Protein AF-A0A923W6T3-F1 (afdb_monomer)

Solvent-accessible surface area (backbone atoms only — not comparable to full-atom values): 7502 Å² total; per-residue (Å²): 134,87,50,59,68,59,48,50,51,42,45,38,51,43,14,52,49,44,50,46,42,68,72,77,34,56,68,59,50,46,47,53,14,56,64,31,21,71,65,26,75,80,28,36,51,68,49,37,51,50,37,50,50,52,52,20,55,52,24,31,68,90,44,38,51,64,62,56,66,75,51,61,67,65,63,35,58,43,94,72,62,49,80,44,80,40,78,28,62,44,88,48,62,60,62,37,48,63,60,54,51,52,34,47,52,31,43,32,24,42,42,77,46,69,25,83,38,37,68,44,56,57,54,52,53,50,50,55,45,34,74,72,36,57,76,48,65,86,32,90

Mean predicted aligned error: 2.55 Å

Sequence (140 aa):
MMNLDQRLTAFLRLGARLTAFLHTEPEAVADLARRAAGPNSWFDELNVRAALTGIAAMLRDDELRPWLAAYAPASLEPAAPRRVGVVMAGNIPLVGFHDLLCVLLSGHTLLAKLASTDPVLPRWLVTELLALEPAFAARI

Secondary structure (DSSP, 8-state):
---HHHHHHHHHHHHHHHHHHHHH-HHHHHHHHHHHHTT-TT--HHHHHHHHHHHHHHTSHHHHHHHHHTS-HHHHS-SS--EEEEE---SSTTTTHHHHHHHHHTT-EEEEE--TT-SSHHHHHHHHHHHH-GGGGG--

Radius of gyration: 14.87 Å; Cα contacts (8 Å, |Δi|>4): 181; chains: 1; bounding box: 32×29×41 Å

Nearest PDB structures (foldseek):
  9izu-assembly1_D  TM=6.727E-01  e=4.108E-01  Homo sapiens
  4lh2-assembly1_A  TM=6.273E-01  e=6.310E-01  Mus musculus
  7xcn-assembly1_Q  TM=2.112E-01  e=3.329E+00  Methanosarcina barkeri MS

Foldseek 3Di:
DDALVNLLVLLLVLLVVLVCCVPPPVVVLQVLQVVLCPLPVVSHSVQSSVVSNVSSVCSHPVNVVVVVVVDDVCQQVPPDAEEDEDEDDQPGQCNCVVVVSSQVRSPHAYDYDYDSSGPRRVVVSVVSSCVSPVVNVVRD

Structure (mmCIF, N/CA/C/O backbone):
data_AF-A0A923W6T3-F1
#
_entry.id   AF-A0A923W6T3-F1
#
loop_
_atom_site.group_PDB
_atom_site.id
_atom_site.type_symbol
_atom_site.label_atom_id
_atom_site.label_alt_id
_atom_site.label_comp_id
_atom_site.label_asym_id
_atom_site.label_entity_id
_atom_site.label_seq_id
_atom_site.pdbx_PDB_ins_code
_atom_site.Cartn_x
_atom_site.Cartn_y
_atom_site.Cartn_z
_atom_site.occupancy
_atom_site.B_iso_or_equiv
_at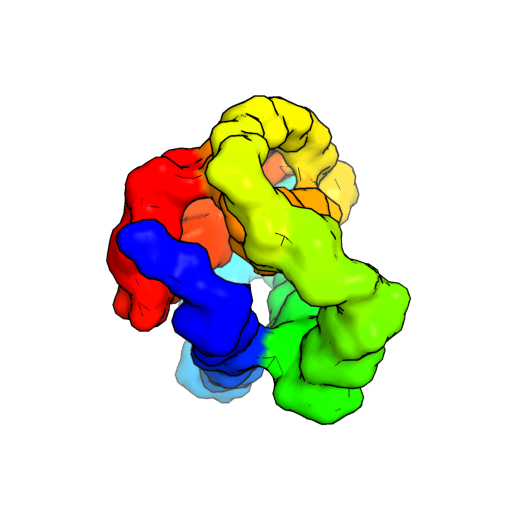om_site.auth_seq_id
_atom_site.auth_comp_id
_atom_site.auth_asym_id
_atom_site.auth_atom_id
_atom_site.pdbx_PDB_model_num
ATOM 1 N N . MET A 1 1 ? -18.868 -2.903 9.185 1.00 69.00 1 MET A N 1
ATOM 2 C CA . MET A 1 1 ? -17.619 -2.199 9.550 1.00 69.00 1 MET A CA 1
ATOM 3 C C . MET A 1 1 ? -16.491 -3.208 9.421 1.00 69.00 1 MET A C 1
ATOM 5 O O . MET A 1 1 ? -16.656 -4.299 9.944 1.00 69.00 1 MET A O 1
ATOM 9 N N . MET A 1 2 ? -15.432 -2.907 8.662 1.00 89.94 2 MET A N 1
ATOM 10 C CA . MET A 1 2 ? -14.304 -3.838 8.505 1.00 89.94 2 MET A CA 1
ATOM 11 C C . MET A 1 2 ? -13.493 -3.889 9.798 1.00 89.94 2 MET A C 1
ATOM 13 O O . MET A 1 2 ? -13.071 -2.823 10.251 1.00 89.94 2 MET A O 1
ATOM 17 N N . ASN A 1 3 ? -13.245 -5.077 10.347 1.00 93.75 3 ASN A N 1
ATOM 18 C CA . ASN A 1 3 ? -12.387 -5.259 11.526 1.00 93.75 3 ASN A CA 1
ATOM 19 C C . ASN A 1 3 ? -10.893 -5.350 11.145 1.00 93.75 3 ASN A C 1
ATOM 21 O O . ASN A 1 3 ? -10.550 -5.402 9.960 1.00 93.75 3 ASN A O 1
ATOM 25 N N . LEU A 1 4 ? -10.006 -5.338 12.142 1.00 96.44 4 LEU A N 1
ATOM 26 C CA . LEU A 1 4 ? -8.556 -5.353 11.953 1.00 96.44 4 LEU A CA 1
ATOM 27 C C . LEU A 1 4 ? -8.086 -6.560 11.148 1.00 96.44 4 LEU A C 1
ATOM 29 O O . LEU A 1 4 ? -7.305 -6.388 10.219 1.00 96.44 4 LEU A O 1
ATOM 33 N N . ASP A 1 5 ? -8.601 -7.749 11.454 1.00 96.06 5 ASP A N 1
ATOM 34 C CA . ASP A 1 5 ? -8.20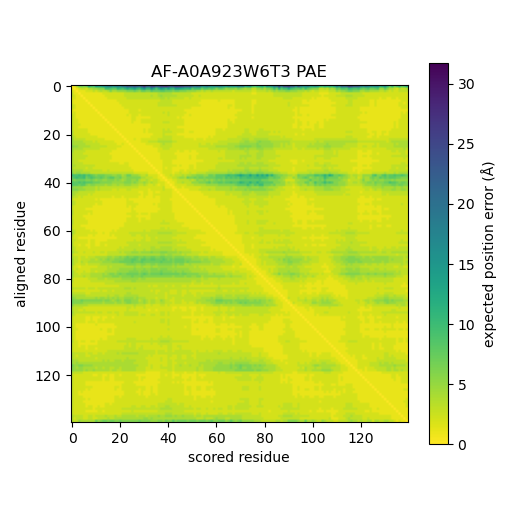6 -8.984 10.776 1.00 96.06 5 ASP A CA 1
ATOM 35 C C . ASP A 1 5 ? -8.538 -8.946 9.282 1.00 96.06 5 ASP A C 1
ATOM 37 O O . ASP A 1 5 ? -7.718 -9.352 8.458 1.00 96.06 5 ASP A O 1
ATOM 41 N N . GLN A 1 6 ? -9.701 -8.404 8.908 1.00 96.94 6 GLN A N 1
ATOM 42 C CA . GLN A 1 6 ? -10.081 -8.208 7.506 1.00 96.94 6 GLN A CA 1
ATOM 43 C C . GLN A 1 6 ? -9.141 -7.223 6.806 1.00 96.94 6 GLN A C 1
ATOM 45 O O . GLN A 1 6 ? -8.654 -7.506 5.710 1.00 96.94 6 GLN A O 1
ATOM 50 N N . ARG A 1 7 ? -8.842 -6.083 7.447 1.00 98.06 7 ARG A N 1
ATOM 51 C CA . ARG A 1 7 ? -7.936 -5.069 6.881 1.00 98.06 7 ARG A CA 1
ATOM 52 C C . ARG A 1 7 ? -6.522 -5.628 6.717 1.00 98.06 7 ARG A C 1
ATOM 54 O O . ARG A 1 7 ? -5.944 -5.500 5.643 1.00 98.06 7 ARG A O 1
ATOM 61 N N . LEU A 1 8 ? -6.001 -6.300 7.740 1.00 98.25 8 LEU A N 1
ATOM 62 C CA . LEU A 1 8 ? -4.701 -6.966 7.716 1.00 98.25 8 LEU A CA 1
ATOM 63 C C . LEU A 1 8 ? -4.644 -8.029 6.614 1.00 98.25 8 LEU A C 1
ATOM 65 O O . LEU A 1 8 ? -3.736 -8.006 5.790 1.00 98.25 8 LEU A O 1
ATOM 69 N N . THR A 1 9 ? -5.643 -8.910 6.540 1.00 98.50 9 THR A N 1
ATOM 70 C CA . THR A 1 9 ? -5.714 -9.965 5.515 1.00 98.50 9 THR A CA 1
ATOM 71 C C . THR A 1 9 ? -5.687 -9.388 4.101 1.00 98.50 9 THR A C 1
ATOM 73 O O . THR A 1 9 ? -5.005 -9.927 3.229 1.00 98.50 9 THR A O 1
ATOM 76 N N . ALA A 1 10 ? -6.385 -8.278 3.857 1.00 98.56 10 ALA A N 1
ATOM 77 C CA . ALA A 1 10 ? -6.366 -7.613 2.559 1.00 98.56 10 ALA A CA 1
ATOM 78 C C . ALA A 1 10 ? -4.971 -7.079 2.191 1.00 98.56 10 ALA A C 1
ATOM 80 O O . ALA A 1 10 ? -4.532 -7.256 1.056 1.00 98.56 10 ALA A O 1
ATOM 81 N N . PHE A 1 11 ? -4.241 -6.500 3.148 1.00 98.75 11 PHE A N 1
ATOM 82 C CA . PHE A 1 11 ? -2.870 -6.032 2.926 1.00 98.75 11 PHE A CA 1
ATOM 83 C C . PHE A 1 11 ? -1.867 -7.175 2.729 1.00 98.75 11 PHE A C 1
ATOM 85 O O . PHE A 1 11 ? -1.010 -7.076 1.854 1.00 98.75 11 PHE A O 1
ATOM 92 N N . LEU A 1 12 ? -2.014 -8.294 3.442 1.00 98.81 12 LEU A N 1
ATOM 93 C CA . LEU A 1 12 ? -1.211 -9.499 3.195 1.00 98.81 12 LEU A CA 1
ATOM 94 C C . LEU A 1 12 ? -1.456 -10.051 1.780 1.00 98.81 12 LEU A C 1
ATOM 96 O O . LEU A 1 12 ? -0.518 -10.383 1.052 1.00 98.81 12 LEU A O 1
ATOM 100 N N . ARG A 1 13 ? -2.725 -10.090 1.347 1.00 98.81 13 ARG A N 1
ATOM 101 C CA . ARG A 1 13 ? -3.096 -10.476 -0.025 1.00 98.81 13 ARG A CA 1
ATOM 102 C C . ARG A 1 13 ? -2.542 -9.501 -1.060 1.00 98.81 13 ARG A C 1
ATOM 104 O O . ARG A 1 13 ? -2.117 -9.950 -2.122 1.00 98.81 13 ARG A O 1
ATOM 111 N N . LEU A 1 14 ? -2.506 -8.202 -0.757 1.00 98.88 14 LEU A N 1
ATOM 112 C CA . LEU A 1 14 ? -1.872 -7.204 -1.616 1.00 98.88 14 LEU A CA 1
ATOM 113 C C . LEU A 1 14 ? -0.368 -7.479 -1.742 1.00 98.88 14 LEU A C 1
ATOM 115 O O . LEU A 1 14 ? 0.133 -7.528 -2.859 1.00 98.88 14 LEU A O 1
ATOM 119 N N . GLY A 1 15 ? 0.337 -7.758 -0.642 1.00 98.75 15 GLY A N 1
ATOM 120 C CA . GLY A 1 15 ? 1.755 -8.142 -0.676 1.00 98.75 15 GLY A CA 1
ATOM 121 C C . GLY A 1 15 ? 2.027 -9.365 -1.558 1.00 98.75 15 GLY A C 1
ATOM 122 O O . GLY A 1 15 ? 2.917 -9.341 -2.414 1.00 98.75 15 GLY A O 1
ATOM 123 N N . ALA A 1 16 ? 1.202 -10.409 -1.427 1.00 98.75 16 ALA A N 1
ATOM 124 C CA . ALA A 1 16 ? 1.280 -11.597 -2.278 1.00 98.75 16 ALA A CA 1
ATOM 125 C C . ALA A 1 16 ? 0.981 -11.280 -3.756 1.00 98.75 16 ALA A C 1
ATOM 127 O O . ALA A 1 16 ? 1.698 -11.743 -4.646 1.00 98.75 16 ALA A O 1
ATOM 128 N N . ARG A 1 17 ? -0.033 -10.448 -4.028 1.00 98.62 17 ARG A N 1
ATOM 129 C CA . ARG A 1 17 ? -0.391 -9.991 -5.379 1.00 98.62 17 ARG A CA 1
ATOM 130 C C . ARG A 1 17 ? 0.748 -9.217 -6.037 1.00 98.62 17 ARG A C 1
ATOM 132 O O . ARG A 1 17 ? 1.048 -9.491 -7.195 1.00 98.62 17 ARG A O 1
ATOM 139 N N . LEU A 1 18 ? 1.390 -8.300 -5.312 1.00 98.69 18 LEU A N 1
ATOM 140 C CA . LEU A 1 18 ? 2.539 -7.532 -5.802 1.00 98.69 18 LEU A CA 1
ATOM 141 C C . LEU A 1 18 ? 3.749 -8.434 -6.064 1.00 98.69 18 LEU A C 1
ATOM 143 O O . LEU A 1 18 ? 4.403 -8.299 -7.097 1.00 98.69 18 LEU A O 1
ATOM 147 N N . THR A 1 19 ? 4.008 -9.394 -5.172 1.00 98.56 19 THR A N 1
ATOM 148 C CA . THR A 1 19 ? 5.059 -10.403 -5.373 1.00 98.56 19 THR A CA 1
ATOM 149 C C . THR A 1 19 ? 4.810 -11.191 -6.658 1.00 98.56 19 THR A C 1
ATOM 151 O O . THR A 1 19 ? 5.714 -11.301 -7.484 1.00 98.56 19 THR A O 1
ATOM 154 N N . ALA A 1 20 ? 3.586 -11.687 -6.868 1.00 98.44 20 ALA A N 1
ATOM 155 C CA . ALA A 1 20 ? 3.217 -12.392 -8.094 1.00 98.44 20 ALA A CA 1
ATOM 156 C C . ALA A 1 20 ? 3.353 -11.485 -9.326 1.00 98.44 20 ALA A C 1
ATOM 158 O O . ALA A 1 20 ? 4.042 -11.859 -10.267 1.00 98.44 20 ALA A O 1
ATOM 159 N N . PHE A 1 21 ? 2.800 -10.267 -9.283 1.00 98.44 21 PHE A N 1
ATOM 160 C CA . PHE A 1 21 ? 2.869 -9.281 -10.368 1.00 98.44 21 PHE A CA 1
ATOM 161 C C . PHE A 1 21 ? 4.307 -9.057 -10.856 1.00 98.44 21 PHE A C 1
ATOM 163 O O . PHE A 1 21 ? 4.582 -9.107 -12.053 1.00 98.44 21 PHE A O 1
ATOM 170 N N . LEU A 1 22 ? 5.247 -8.891 -9.919 1.00 98.25 22 LEU A N 1
ATOM 171 C CA . LEU A 1 22 ? 6.663 -8.678 -10.221 1.00 98.25 22 LEU A CA 1
ATOM 172 C C . LEU A 1 22 ? 7.335 -9.873 -10.914 1.00 98.25 22 LEU A C 1
ATOM 174 O O . LEU A 1 22 ? 8.236 -9.655 -11.725 1.00 98.25 22 LEU A O 1
ATOM 178 N N . HIS A 1 23 ? 6.913 -11.103 -10.606 1.00 97.62 23 HIS A N 1
ATOM 179 C CA . HIS A 1 23 ? 7.540 -12.331 -11.109 1.00 97.62 23 HIS A CA 1
ATOM 180 C C . HIS A 1 23 ? 6.861 -12.894 -12.360 1.00 97.62 23 HIS A C 1
ATOM 182 O O . HIS A 1 23 ? 7.538 -13.442 -13.227 1.00 97.62 23 HIS A O 1
ATOM 188 N N . THR A 1 24 ? 5.534 -12.797 -12.451 1.00 97.88 24 THR A N 1
ATOM 189 C CA . THR A 1 24 ? 4.744 -13.476 -13.488 1.00 97.88 24 THR A CA 1
ATOM 190 C C . THR A 1 24 ? 4.266 -12.542 -14.591 1.00 97.88 24 THR A C 1
ATOM 192 O O . THR A 1 24 ? 3.863 -13.023 -15.646 1.00 97.88 24 THR A O 1
ATOM 195 N N . GLU A 1 25 ? 4.306 -11.222 -14.382 1.00 97.44 25 GLU A N 1
ATOM 196 C CA . GLU A 1 25 ? 3.790 -10.229 -15.335 1.00 97.44 25 GLU A CA 1
ATOM 197 C C . GLU A 1 25 ? 4.829 -9.135 -15.673 1.00 97.44 25 GLU A C 1
ATOM 199 O O . GLU A 1 25 ? 4.533 -7.941 -15.578 1.00 97.44 25 GLU A O 1
ATOM 204 N N . PRO A 1 26 ? 6.061 -9.492 -16.093 1.00 95.31 26 PRO A N 1
ATOM 205 C CA . PRO A 1 26 ? 7.139 -8.521 -16.297 1.00 95.31 26 PRO A CA 1
ATOM 206 C C . PRO A 1 26 ? 6.790 -7.424 -17.313 1.00 95.31 26 PRO A C 1
ATOM 208 O O . PRO A 1 26 ? 7.152 -6.271 -17.087 1.00 95.31 26 PRO A O 1
ATOM 211 N N . GLU A 1 27 ? 6.039 -7.752 -18.368 1.00 97.62 27 GLU A N 1
ATOM 212 C CA . GLU A 1 27 ? 5.575 -6.785 -19.373 1.00 97.62 27 GLU A CA 1
ATOM 213 C C . GLU A 1 27 ? 4.548 -5.793 -18.813 1.00 97.62 27 GLU A C 1
ATOM 215 O O . GLU A 1 27 ? 4.573 -4.611 -19.156 1.00 97.62 27 GLU A O 1
ATOM 220 N N . ALA A 1 28 ? 3.665 -6.244 -17.916 1.00 97.88 28 ALA A N 1
ATOM 221 C CA . ALA A 1 28 ? 2.689 -5.372 -17.269 1.00 97.88 28 ALA A CA 1
ATOM 222 C C . ALA A 1 28 ? 3.364 -4.431 -16.261 1.00 97.88 28 ALA A C 1
ATOM 224 O O . ALA A 1 28 ? 2.975 -3.269 -16.141 1.00 97.88 28 ALA A O 1
ATOM 225 N N . VAL A 1 29 ? 4.415 -4.899 -15.578 1.00 98.00 29 VAL A N 1
ATOM 226 C CA . VAL A 1 29 ? 5.258 -4.050 -14.722 1.00 98.00 29 VAL A CA 1
ATOM 227 C C . VAL A 1 29 ? 5.962 -2.976 -15.556 1.00 98.00 29 VAL A C 1
ATOM 229 O O . VAL A 1 29 ? 5.928 -1.800 -15.191 1.00 98.00 29 VAL A O 1
ATOM 232 N N . ALA A 1 30 ? 6.555 -3.359 -16.691 1.00 97.19 30 ALA A N 1
ATOM 233 C CA . ALA A 1 30 ? 7.194 -2.419 -17.609 1.00 97.19 30 ALA A CA 1
ATOM 234 C C . ALA A 1 30 ? 6.183 -1.400 -18.168 1.00 97.19 30 ALA A C 1
ATOM 236 O O . ALA A 1 30 ? 6.487 -0.212 -18.272 1.00 97.19 30 ALA A O 1
ATOM 237 N N . ASP A 1 31 ? 4.956 -1.829 -18.477 1.00 97.88 31 ASP A N 1
ATOM 238 C CA . ASP A 1 31 ? 3.886 -0.926 -18.912 1.00 97.88 31 ASP A CA 1
ATOM 239 C C . ASP A 1 31 ? 3.463 0.072 -17.835 1.00 97.88 31 ASP A C 1
ATOM 241 O O . ASP A 1 31 ? 3.380 1.277 -18.096 1.00 97.88 31 ASP A O 1
ATOM 245 N N . LEU A 1 32 ? 3.259 -0.408 -16.608 1.00 98.06 32 LEU A N 1
ATOM 246 C CA . LEU A 1 32 ? 2.944 0.442 -15.468 1.00 98.06 32 LEU A CA 1
ATOM 247 C C . LEU A 1 32 ? 4.034 1.500 -15.258 1.00 98.06 32 LEU A C 1
ATOM 249 O O . LEU A 1 32 ? 3.714 2.679 -15.084 1.00 98.06 32 LEU A O 1
ATOM 253 N N . ALA A 1 33 ? 5.305 1.098 -15.336 1.00 97.25 33 ALA A N 1
ATOM 254 C CA . ALA A 1 33 ? 6.433 2.010 -15.221 1.00 97.25 33 ALA A CA 1
ATOM 255 C C . ALA A 1 33 ? 6.467 3.041 -16.357 1.00 97.25 33 ALA A C 1
ATOM 257 O O . ALA A 1 33 ? 6.560 4.233 -16.083 1.00 97.25 33 ALA A O 1
ATOM 258 N N . ARG A 1 34 ? 6.288 2.636 -17.623 1.00 97.00 34 ARG A N 1
ATOM 259 C CA . ARG A 1 34 ? 6.217 3.583 -18.757 1.00 97.00 34 ARG A CA 1
ATOM 260 C C . ARG A 1 34 ? 5.112 4.622 -18.575 1.00 97.00 34 ARG A C 1
ATOM 262 O O . ARG A 1 34 ? 5.320 5.805 -18.844 1.00 97.00 34 ARG A O 1
ATOM 269 N N . ARG A 1 35 ? 3.940 4.197 -18.099 1.00 96.81 35 ARG A N 1
ATOM 270 C CA . ARG A 1 35 ? 2.813 5.101 -17.821 1.00 96.81 35 ARG A CA 1
ATOM 271 C C . ARG A 1 35 ? 3.123 6.063 -16.676 1.00 96.81 35 ARG A C 1
ATOM 273 O O . ARG A 1 35 ? 2.746 7.230 -16.755 1.00 96.81 35 ARG A O 1
ATOM 280 N N . ALA A 1 36 ? 3.807 5.589 -15.637 1.00 96.12 36 ALA A N 1
ATOM 281 C CA . ALA A 1 36 ? 4.244 6.402 -14.506 1.00 96.12 36 ALA A CA 1
ATOM 282 C C . ALA A 1 36 ? 5.382 7.376 -14.872 1.00 96.12 36 ALA A C 1
ATOM 284 O O . ALA A 1 36 ? 5.417 8.490 -14.353 1.00 96.12 36 ALA A O 1
ATOM 285 N N . ALA A 1 37 ? 6.247 6.996 -15.815 1.00 93.88 37 ALA A N 1
ATOM 286 C CA . ALA A 1 37 ? 7.367 7.803 -16.288 1.00 93.88 37 ALA A CA 1
ATOM 287 C C . ALA A 1 37 ? 6.935 9.041 -17.096 1.00 93.88 37 ALA A C 1
ATOM 289 O O . ALA A 1 37 ? 7.648 10.042 -17.122 1.00 93.88 37 ALA A O 1
ATOM 290 N N . GLY A 1 38 ? 5.762 8.997 -17.741 1.00 89.25 38 GLY A N 1
ATOM 291 C CA . GLY A 1 38 ? 5.213 10.116 -18.518 1.00 89.25 38 GLY A CA 1
ATOM 292 C C . GLY A 1 38 ? 5.146 11.443 -17.739 1.00 89.25 38 GLY A C 1
ATOM 293 O O . GLY A 1 38 ? 5.728 12.430 -18.186 1.00 89.25 38 GLY A O 1
ATOM 294 N N . PRO A 1 39 ? 4.464 11.498 -16.579 1.00 86.50 39 PRO A N 1
ATOM 295 C CA . PRO A 1 39 ? 4.428 12.687 -15.723 1.00 86.50 39 PRO A CA 1
ATOM 296 C C . PRO A 1 39 ? 5.692 12.892 -14.869 1.00 86.50 39 PRO A C 1
ATOM 298 O O . PRO A 1 39 ? 5.880 13.991 -14.345 1.00 86.50 39 PRO A O 1
ATOM 301 N N . ASN A 1 40 ? 6.537 11.868 -14.699 1.00 90.44 40 ASN A N 1
ATOM 302 C CA . ASN A 1 40 ? 7.756 11.950 -13.895 1.00 90.44 40 ASN A CA 1
ATOM 303 C C . ASN A 1 40 ? 8.846 10.996 -14.404 1.00 90.44 40 ASN A C 1
ATOM 305 O O . ASN A 1 40 ? 8.819 9.803 -14.123 1.00 90.44 40 ASN A O 1
ATOM 309 N N . SER A 1 41 ? 9.862 11.532 -15.082 1.00 89.94 41 SER A N 1
ATOM 310 C CA . SER A 1 41 ? 10.939 10.736 -15.686 1.00 89.94 41 SER A CA 1
ATOM 311 C C . SER A 1 41 ? 11.797 9.949 -14.690 1.00 89.94 41 SER A C 1
ATOM 313 O O . SER A 1 41 ? 12.514 9.045 -15.106 1.00 89.94 41 SER A O 1
ATOM 315 N N . TRP A 1 42 ? 11.727 10.252 -13.389 1.00 88.75 42 TRP A N 1
ATOM 316 C CA . TRP A 1 42 ? 12.421 9.481 -12.352 1.00 88.75 42 TRP A CA 1
ATOM 317 C C . TRP A 1 42 ? 11.724 8.147 -12.060 1.00 88.75 42 TRP A C 1
ATOM 319 O O . TRP A 1 42 ? 12.291 7.289 -11.389 1.00 88.75 42 TRP A O 1
ATOM 329 N N . PHE A 1 43 ? 10.494 7.952 -12.540 1.00 94.81 43 PHE A N 1
ATOM 330 C CA . PHE A 1 43 ? 9.709 6.739 -12.311 1.00 94.81 43 PHE A CA 1
ATOM 331 C C . PHE A 1 43 ? 9.963 5.717 -13.421 1.00 94.81 43 PHE A C 1
ATOM 333 O O . PHE A 1 43 ? 9.037 5.154 -14.005 1.00 94.81 43 PHE A O 1
ATOM 340 N N . ASP A 1 44 ? 11.242 5.502 -13.722 1.00 94.31 44 ASP A N 1
ATOM 341 C CA . ASP A 1 44 ? 11.671 4.448 -14.623 1.00 94.31 44 ASP A CA 1
ATOM 342 C C . ASP A 1 44 ? 11.344 3.056 -14.058 1.00 94.31 44 ASP A C 1
ATOM 344 O O . ASP A 1 44 ? 10.936 2.874 -12.905 1.00 94.31 44 ASP A O 1
ATOM 348 N N . GLU A 1 45 ? 11.501 2.043 -14.904 1.00 96.44 45 GLU A N 1
ATOM 349 C CA . GLU A 1 45 ? 11.173 0.671 -14.535 1.00 96.44 45 GLU A CA 1
ATOM 350 C C . GLU A 1 45 ? 11.970 0.176 -13.325 1.00 96.44 45 GLU A C 1
ATOM 352 O O . GLU A 1 45 ? 11.419 -0.543 -12.491 1.00 96.44 45 GLU A O 1
ATOM 357 N N . LEU A 1 46 ? 13.229 0.596 -13.186 1.00 97.12 46 LEU A N 1
ATOM 358 C CA . LEU A 1 46 ? 14.073 0.213 -12.060 1.00 97.12 46 LEU A CA 1
ATOM 359 C C . LEU A 1 46 ? 13.491 0.735 -10.741 1.00 97.12 46 LEU A C 1
ATOM 361 O O . LEU A 1 46 ? 13.296 -0.044 -9.804 1.00 97.12 46 LEU A O 1
ATOM 365 N N . ASN A 1 47 ? 13.162 2.026 -10.677 1.00 97.38 47 ASN A N 1
ATOM 366 C CA . ASN A 1 47 ? 12.635 2.657 -9.469 1.00 97.38 47 ASN A CA 1
ATOM 367 C C . ASN A 1 47 ? 11.222 2.166 -9.134 1.00 97.38 47 ASN A C 1
ATOM 369 O O . ASN A 1 47 ? 10.906 1.944 -7.962 1.00 97.38 47 ASN A O 1
ATOM 373 N N . VAL A 1 48 ? 10.378 1.935 -10.144 1.00 98.00 48 VAL A N 1
ATOM 374 C CA . VAL A 1 48 ? 9.036 1.367 -9.936 1.00 98.00 48 VAL A CA 1
ATOM 375 C C . VAL A 1 48 ? 9.128 -0.070 -9.419 1.00 98.00 48 VAL A C 1
ATOM 377 O O . VAL A 1 48 ? 8.471 -0.402 -8.430 1.00 98.00 48 VAL A O 1
ATOM 380 N N . ARG A 1 49 ? 9.981 -0.918 -10.011 1.00 98.31 49 ARG A N 1
ATOM 381 C CA . ARG A 1 49 ? 10.215 -2.287 -9.518 1.00 98.31 49 ARG A CA 1
ATOM 382 C C . ARG A 1 49 ? 10.755 -2.293 -8.095 1.00 98.31 49 ARG A C 1
ATOM 384 O O . ARG A 1 49 ? 10.285 -3.091 -7.284 1.00 98.31 49 ARG A O 1
ATOM 391 N N . ALA A 1 50 ? 11.698 -1.408 -7.778 1.00 98.31 50 ALA A N 1
ATOM 392 C CA . ALA A 1 50 ? 12.259 -1.291 -6.436 1.00 98.31 50 ALA A CA 1
ATOM 393 C C . ALA A 1 50 ? 11.180 -0.929 -5.403 1.00 98.31 50 ALA A C 1
ATOM 395 O O . ALA A 1 50 ? 11.070 -1.599 -4.375 1.00 98.31 50 ALA A O 1
ATOM 396 N N . ALA A 1 51 ? 10.331 0.060 -5.699 1.00 98.25 51 ALA A N 1
ATOM 397 C CA . ALA A 1 51 ? 9.238 0.453 -4.812 1.00 98.25 51 ALA A CA 1
ATOM 398 C C . ALA A 1 51 ? 8.215 -0.674 -4.606 1.00 98.25 51 ALA A C 1
ATOM 400 O O . ALA A 1 51 ? 7.864 -0.988 -3.469 1.00 98.25 51 ALA A O 1
ATOM 401 N N . LEU A 1 52 ? 7.778 -1.334 -5.685 1.00 98.69 52 LEU A N 1
ATOM 402 C CA . LEU A 1 52 ? 6.845 -2.462 -5.597 1.00 98.69 52 LEU A CA 1
ATOM 403 C C . LEU A 1 52 ? 7.436 -3.633 -4.805 1.00 98.69 52 LEU A C 1
ATOM 405 O O . LEU A 1 52 ? 6.731 -4.241 -4.003 1.00 98.69 52 LEU A O 1
ATOM 409 N N . THR A 1 53 ? 8.726 -3.922 -4.992 1.00 98.69 53 THR A N 1
ATOM 410 C CA . THR A 1 53 ? 9.436 -4.979 -4.254 1.00 98.69 53 THR A CA 1
ATOM 411 C C . THR A 1 53 ? 9.507 -4.652 -2.766 1.00 98.69 53 THR A C 1
ATOM 413 O O . THR A 1 53 ? 9.202 -5.506 -1.936 1.00 98.69 53 THR A O 1
ATOM 416 N N . GLY A 1 54 ? 9.853 -3.409 -2.418 1.00 98.50 54 GLY A N 1
ATOM 417 C CA . GLY A 1 54 ? 9.896 -2.954 -1.028 1.00 98.50 54 GLY A CA 1
ATOM 418 C C . GLY A 1 54 ? 8.528 -3.020 -0.349 1.00 98.50 54 GLY A C 1
ATOM 419 O O . GLY A 1 54 ? 8.417 -3.520 0.769 1.00 98.50 54 GLY A O 1
ATOM 420 N N . ILE A 1 55 ? 7.471 -2.595 -1.045 1.00 98.75 55 ILE A N 1
ATOM 421 C CA . ILE A 1 55 ? 6.097 -2.692 -0.538 1.00 98.75 55 ILE A CA 1
ATOM 422 C C . ILE A 1 55 ? 5.682 -4.157 -0.368 1.00 98.75 55 ILE A C 1
ATOM 424 O O . ILE A 1 55 ? 5.149 -4.516 0.678 1.00 98.75 55 ILE A O 1
ATOM 428 N N . ALA A 1 56 ? 5.954 -5.018 -1.350 1.00 98.75 56 ALA A N 1
ATOM 429 C CA . ALA A 1 56 ? 5.654 -6.445 -1.251 1.00 98.75 56 ALA A CA 1
ATOM 430 C C . ALA A 1 56 ? 6.362 -7.099 -0.052 1.00 98.75 56 ALA A C 1
ATOM 432 O O . ALA A 1 56 ? 5.741 -7.872 0.675 1.00 98.75 56 ALA A O 1
ATOM 433 N N . ALA A 1 57 ? 7.628 -6.741 0.192 1.00 98.62 57 ALA A N 1
ATOM 434 C CA . ALA A 1 57 ? 8.393 -7.206 1.344 1.00 98.62 57 ALA A CA 1
ATOM 435 C C . ALA A 1 57 ? 7.800 -6.714 2.675 1.00 98.62 57 ALA A C 1
ATOM 437 O O . ALA A 1 57 ? 7.616 -7.511 3.588 1.00 98.62 57 ALA A O 1
ATOM 438 N N . MET A 1 58 ? 7.434 -5.433 2.772 1.00 98.38 58 MET A N 1
ATOM 439 C CA . MET A 1 58 ? 6.812 -4.863 3.976 1.00 98.38 58 MET A CA 1
ATOM 440 C C . MET A 1 58 ? 5.450 -5.494 4.304 1.00 98.38 58 MET A C 1
ATOM 442 O O . MET A 1 58 ? 5.034 -5.520 5.458 1.00 98.38 58 MET A O 1
ATOM 446 N N . LEU A 1 59 ? 4.746 -5.997 3.288 1.00 98.81 59 LEU A N 1
ATOM 447 C CA . LEU A 1 59 ? 3.436 -6.630 3.422 1.00 98.81 59 LEU A CA 1
ATOM 448 C C . LEU A 1 59 ? 3.499 -8.147 3.649 1.00 98.81 59 LEU A C 1
ATOM 450 O O . LEU A 1 59 ? 2.448 -8.791 3.660 1.00 98.81 59 LEU A O 1
ATOM 454 N N . ARG A 1 60 ? 4.686 -8.743 3.821 1.00 98.62 60 ARG A N 1
ATOM 455 C CA . ARG A 1 60 ? 4.769 -10.154 4.213 1.00 98.62 60 ARG A CA 1
ATOM 456 C C . ARG A 1 60 ? 4.247 -10.346 5.634 1.00 98.62 60 ARG A C 1
ATOM 458 O O . ARG A 1 60 ? 4.338 -9.459 6.478 1.00 98.62 60 ARG A O 1
ATOM 465 N N . ASP A 1 61 ? 3.717 -11.532 5.903 1.00 98.38 61 ASP A N 1
ATOM 466 C CA . ASP A 1 61 ? 3.108 -11.869 7.193 1.00 98.38 61 ASP A CA 1
ATOM 467 C C . ASP A 1 61 ? 4.099 -11.744 8.363 1.00 98.38 61 ASP A C 1
ATOM 469 O O . ASP A 1 61 ? 3.771 -11.166 9.401 1.00 98.38 61 ASP A O 1
ATOM 473 N N . ASP A 1 62 ? 5.334 -12.193 8.135 1.00 98.19 62 ASP A N 1
ATOM 474 C CA . ASP A 1 62 ? 6.456 -12.157 9.075 1.00 98.19 62 ASP A CA 1
ATOM 475 C C . ASP A 1 62 ? 7.038 -10.751 9.312 1.00 98.19 62 ASP A C 1
ATOM 477 O O . ASP A 1 62 ? 7.822 -10.578 10.238 1.00 98.19 62 ASP A O 1
ATOM 481 N N . GLU A 1 63 ? 6.622 -9.746 8.536 1.00 98.38 63 GLU A N 1
ATOM 482 C CA . GLU A 1 63 ? 7.034 -8.339 8.682 1.00 98.38 63 GLU A CA 1
ATOM 483 C C . GLU A 1 63 ? 5.879 -7.475 9.212 1.00 98.38 63 GLU A C 1
ATOM 485 O O . GLU A 1 63 ? 6.010 -6.748 10.203 1.00 98.38 63 GLU A O 1
ATOM 490 N N . LEU A 1 64 ? 4.701 -7.593 8.588 1.00 98.50 64 LEU A N 1
ATOM 491 C CA . LEU A 1 64 ? 3.554 -6.734 8.863 1.00 98.50 64 LEU A CA 1
ATOM 492 C C . LEU A 1 64 ? 2.918 -7.029 10.224 1.00 98.50 64 LEU A C 1
ATOM 494 O O . LEU A 1 64 ? 2.533 -6.094 10.930 1.00 98.50 64 LEU A O 1
ATOM 498 N N . ARG A 1 65 ? 2.794 -8.308 10.618 1.00 97.69 65 ARG A N 1
ATOM 499 C CA . ARG A 1 65 ? 2.183 -8.651 11.914 1.00 97.69 65 ARG A CA 1
ATOM 500 C C . ARG A 1 65 ? 3.028 -8.180 13.094 1.00 97.69 65 ARG A C 1
ATOM 502 O O . ARG A 1 65 ? 2.444 -7.550 13.977 1.00 97.69 65 ARG A O 1
ATOM 509 N N . PRO A 1 66 ? 4.354 -8.428 13.145 1.00 98.00 66 PRO A N 1
ATOM 510 C CA . PRO A 1 66 ? 5.176 -7.916 14.238 1.00 98.00 66 PRO A CA 1
ATOM 511 C C . PRO A 1 66 ? 5.167 -6.389 14.317 1.00 98.00 66 PRO A C 1
ATOM 513 O O . PRO A 1 66 ? 5.036 -5.843 15.412 1.00 98.00 66 PRO A O 1
ATOM 516 N N . TRP A 1 67 ? 5.231 -5.698 13.172 1.00 97.94 67 TRP A N 1
ATOM 517 C CA . TRP A 1 67 ? 5.122 -4.238 13.132 1.00 97.94 67 TRP A CA 1
ATOM 518 C C . TRP A 1 67 ? 3.789 -3.749 13.715 1.00 97.94 67 TRP A C 1
ATOM 520 O O . TRP A 1 67 ? 3.769 -2.859 14.564 1.00 97.94 67 TRP A O 1
ATOM 530 N N . LEU A 1 68 ? 2.672 -4.374 13.329 1.00 97.25 68 LEU A N 1
ATOM 531 C CA . LEU A 1 68 ? 1.339 -3.999 13.801 1.00 97.25 68 LEU A CA 1
ATOM 532 C C . LEU A 1 68 ? 1.121 -4.316 15.292 1.00 97.25 68 LEU A C 1
ATOM 534 O O . LEU A 1 68 ? 0.423 -3.574 15.983 1.00 97.25 68 LEU A O 1
ATOM 538 N N . ALA A 1 69 ? 1.745 -5.381 15.805 1.00 96.81 69 ALA A N 1
ATOM 539 C CA . ALA A 1 69 ? 1.654 -5.798 17.206 1.00 96.81 69 ALA A CA 1
ATOM 540 C C . ALA A 1 69 ? 2.299 -4.804 18.190 1.00 96.81 69 ALA A C 1
ATOM 542 O O . ALA A 1 69 ? 1.998 -4.843 19.383 1.00 96.81 69 ALA A O 1
ATOM 543 N N . ALA A 1 70 ? 3.151 -3.893 17.708 1.00 96.81 70 ALA A N 1
ATOM 544 C CA . ALA A 1 70 ? 3.737 -2.830 18.525 1.00 96.81 70 ALA A CA 1
ATOM 545 C C . ALA A 1 70 ? 2.727 -1.731 18.916 1.00 96.81 70 ALA A C 1
ATOM 547 O O . ALA A 1 70 ? 3.019 -0.903 19.782 1.00 96.81 70 ALA A O 1
ATOM 548 N N . TYR A 1 71 ? 1.544 -1.706 18.295 1.00 96.62 71 TYR A N 1
ATOM 549 C CA . TYR A 1 71 ? 0.520 -0.694 18.537 1.00 96.62 71 TYR A CA 1
ATOM 550 C C . TYR A 1 71 ? -0.583 -1.209 19.464 1.00 96.62 71 TYR A C 1
ATOM 552 O O . TYR A 1 71 ? -1.015 -2.358 19.393 1.00 96.62 71 TYR A O 1
ATOM 560 N N . ALA A 1 72 ? -1.092 -0.327 20.327 1.00 94.75 72 ALA A N 1
ATOM 561 C CA . ALA A 1 72 ? -2.203 -0.661 21.210 1.00 94.75 72 ALA A CA 1
ATOM 562 C C . ALA A 1 72 ? -3.476 -0.998 20.399 1.00 94.75 72 ALA A C 1
ATOM 564 O O . ALA A 1 72 ? -3.791 -0.269 19.454 1.00 94.75 72 ALA A O 1
ATOM 565 N N . PRO A 1 73 ? -4.279 -2.008 20.799 1.00 91.56 73 PRO A N 1
ATOM 566 C CA . PRO A 1 73 ? -5.506 -2.377 20.084 1.00 91.56 73 PRO A CA 1
ATOM 567 C C . PRO A 1 73 ? -6.482 -1.211 19.867 1.00 91.56 73 PRO A C 1
ATOM 569 O O . PRO A 1 73 ? -7.086 -1.096 18.806 1.00 91.56 73 PRO A O 1
ATOM 572 N N . ALA A 1 74 ? -6.582 -0.289 20.832 1.00 92.06 74 ALA A N 1
ATOM 573 C CA . ALA A 1 74 ? -7.431 0.901 20.731 1.00 92.06 74 ALA A CA 1
ATOM 574 C C . ALA A 1 74 ? -7.011 1.877 19.610 1.00 92.06 74 ALA A C 1
ATOM 576 O O . ALA A 1 74 ? -7.845 2.634 19.119 1.00 92.06 74 ALA A O 1
ATOM 577 N N . SER A 1 75 ? -5.740 1.853 19.191 1.00 93.38 75 SER A N 1
ATOM 578 C CA . SER A 1 75 ? -5.233 2.635 18.053 1.00 93.38 75 SER A CA 1
ATOM 579 C C . SER A 1 75 ? -5.571 1.997 16.704 1.00 93.38 75 SER A C 1
ATOM 581 O O . SER A 1 75 ? -5.499 2.663 15.675 1.00 93.38 75 SER A O 1
ATOM 583 N N . LEU A 1 76 ? -5.909 0.706 16.703 1.00 96.25 76 LEU A N 1
ATOM 584 C CA . LEU A 1 76 ? -6.244 -0.065 15.510 1.00 96.25 76 LEU A CA 1
ATOM 585 C C . LEU A 1 76 ? -7.757 -0.244 15.349 1.00 96.25 76 LEU A C 1
ATOM 587 O O . LEU A 1 76 ? -8.240 -0.399 14.236 1.00 96.25 76 LEU A O 1
ATOM 591 N N . GLU A 1 77 ? -8.513 -0.175 16.441 1.00 95.56 77 GLU A N 1
ATOM 592 C CA . GLU A 1 77 ? -9.977 -0.239 16.458 1.00 95.56 77 GLU A CA 1
ATOM 593 C C . GLU A 1 77 ? -10.566 0.993 17.167 1.00 95.56 77 GLU A C 1
ATOM 595 O O . GLU A 1 77 ? -11.031 0.910 18.308 1.00 95.56 77 GLU A O 1
ATOM 600 N N . PRO A 1 78 ? -10.534 2.174 16.522 1.00 94.25 78 PRO A N 1
ATOM 601 C CA . PRO A 1 78 ? -11.048 3.398 17.115 1.00 94.25 78 PRO A CA 1
ATOM 602 C C . PRO A 1 78 ? -12.573 3.333 17.246 1.00 94.25 78 PRO A C 1
ATOM 604 O O . PRO A 1 78 ? -13.282 3.062 16.278 1.00 94.25 78 PRO A O 1
ATOM 607 N N . ALA A 1 79 ? -13.097 3.696 18.421 1.00 93.06 79 ALA A N 1
ATOM 608 C CA . 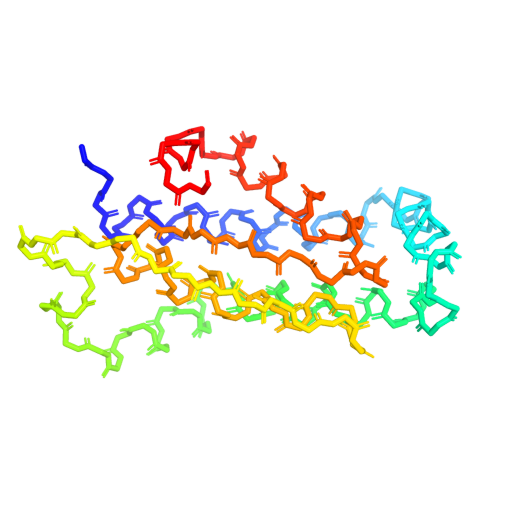ALA A 1 79 ? -14.543 3.761 18.670 1.00 93.06 79 ALA A CA 1
ATOM 609 C C . ALA A 1 79 ? -15.281 4.727 17.720 1.00 93.06 79 ALA A C 1
ATOM 611 O O . ALA A 1 79 ? -16.455 4.532 17.415 1.00 93.06 79 ALA A O 1
ATOM 612 N N . ALA A 1 80 ? -14.586 5.764 17.241 1.00 94.19 80 ALA A N 1
ATOM 613 C CA . ALA A 1 80 ? -15.096 6.730 16.275 1.00 94.19 80 ALA A CA 1
ATOM 614 C C . ALA A 1 80 ? -14.074 6.946 15.140 1.00 94.19 80 ALA A C 1
ATOM 616 O O . ALA A 1 80 ? -13.172 7.783 15.272 1.00 94.19 80 ALA A O 1
ATOM 617 N N . PRO A 1 81 ? -14.187 6.202 14.023 1.00 95.69 81 PRO A N 1
ATOM 618 C CA . PRO A 1 81 ? -13.359 6.403 12.838 1.00 95.69 81 PRO A CA 1
ATOM 619 C C . PRO A 1 81 ? -13.437 7.834 12.293 1.00 95.69 81 PRO A C 1
ATOM 621 O O . PRO A 1 81 ? -14.502 8.451 12.275 1.00 95.69 81 PRO A O 1
ATOM 624 N N . ARG A 1 82 ? -12.308 8.358 11.805 1.00 97.06 82 ARG A N 1
ATOM 625 C CA . ARG A 1 82 ? -12.203 9.703 11.224 1.00 97.06 82 ARG A CA 1
ATOM 626 C C . ARG A 1 82 ? -11.802 9.644 9.755 1.00 97.06 82 ARG A C 1
ATOM 628 O O . ARG A 1 82 ? -11.255 8.647 9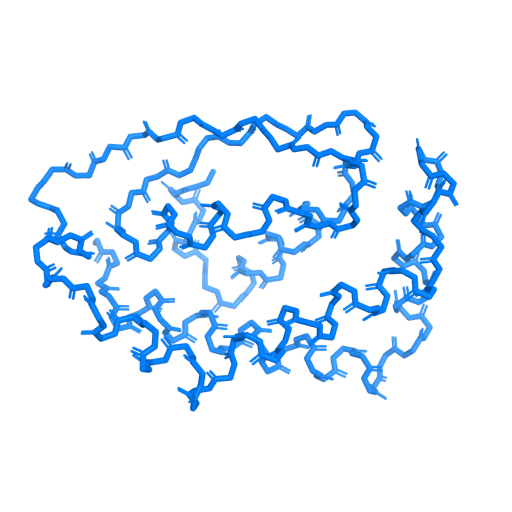.288 1.00 97.06 82 ARG A O 1
ATOM 635 N N . ARG A 1 83 ? -12.052 10.745 9.043 1.00 98.19 83 ARG A N 1
ATOM 636 C CA . ARG A 1 83 ? -11.508 10.992 7.703 1.00 98.19 83 ARG A CA 1
ATOM 637 C C . ARG A 1 83 ? -10.152 11.680 7.852 1.00 98.19 83 ARG A C 1
ATOM 639 O O . ARG A 1 83 ? -10.082 12.742 8.466 1.00 98.19 83 ARG A O 1
ATOM 646 N N . VAL A 1 84 ? -9.100 11.075 7.316 1.00 98.44 84 VAL A N 1
ATOM 647 C CA . VAL A 1 84 ? -7.717 11.551 7.418 1.00 98.44 84 VAL A CA 1
ATOM 648 C C . VAL A 1 84 ? -7.261 12.027 6.046 1.00 98.44 84 VAL A C 1
ATOM 650 O O . VAL A 1 84 ? -7.189 11.245 5.100 1.00 98.44 84 VAL A O 1
ATOM 653 N N . GLY A 1 85 ? -6.979 13.325 5.941 1.00 98.19 85 GLY A N 1
ATOM 654 C CA . GLY A 1 85 ? -6.414 13.924 4.738 1.00 98.19 85 GLY A CA 1
ATOM 655 C C . GLY A 1 85 ? -4.926 13.614 4.616 1.00 98.19 85 GLY A C 1
ATOM 656 O O . GLY A 1 85 ? -4.172 13.918 5.536 1.00 98.19 85 GLY A O 1
ATOM 657 N N . VAL A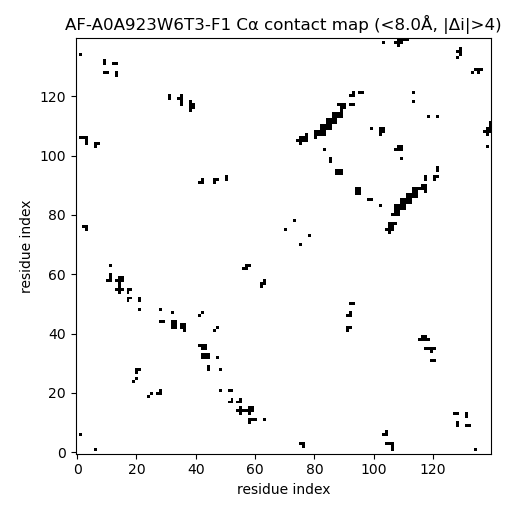 1 86 ? -4.505 13.057 3.482 1.00 98.19 86 VAL A N 1
ATOM 658 C CA . VAL A 1 86 ? -3.095 12.782 3.172 1.00 98.19 86 VAL A CA 1
ATOM 659 C C . VAL A 1 86 ? -2.728 13.496 1.879 1.00 98.19 86 VAL A C 1
ATOM 661 O O . VAL A 1 86 ? -3.364 13.294 0.845 1.00 98.19 86 VAL A O 1
ATOM 664 N N . VAL A 1 87 ? -1.692 14.332 1.923 1.00 97.25 87 VAL A N 1
ATOM 665 C CA . VAL A 1 87 ? -1.093 14.931 0.725 1.00 97.25 87 VAL A CA 1
ATOM 666 C C . VAL A 1 87 ? 0.093 14.062 0.336 1.00 97.25 87 VAL A C 1
ATOM 668 O O . VAL A 1 87 ? 1.149 14.141 0.955 1.00 97.25 87 VAL A O 1
ATOM 671 N N . MET A 1 88 ? -0.100 13.202 -0.661 1.00 95.44 88 MET A N 1
ATOM 672 C CA . MET A 1 88 ? 0.921 12.240 -1.064 1.00 95.44 88 MET A CA 1
ATOM 673 C C . MET A 1 88 ? 1.979 12.933 -1.914 1.00 95.44 88 MET A C 1
ATOM 675 O O . MET A 1 88 ? 1.661 13.562 -2.926 1.00 95.44 88 MET A O 1
ATOM 679 N N . ALA A 1 89 ? 3.239 12.810 -1.503 1.00 93.50 89 ALA A N 1
ATOM 680 C CA . ALA A 1 89 ? 4.365 13.274 -2.297 1.00 93.50 89 ALA A CA 1
ATOM 681 C C . ALA A 1 89 ? 4.530 12.415 -3.565 1.00 93.50 89 ALA A C 1
ATOM 683 O O . ALA A 1 89 ? 4.087 11.271 -3.619 1.00 93.50 89 ALA A O 1
ATOM 684 N N . GLY A 1 90 ? 5.160 12.986 -4.592 1.00 91.19 90 GLY A N 1
ATOM 685 C CA . GLY A 1 90 ? 5.395 12.328 -5.883 1.00 91.19 90 GLY A CA 1
ATOM 686 C C . GLY A 1 90 ? 6.855 12.391 -6.320 1.00 91.19 90 GLY A C 1
ATOM 687 O O . GLY A 1 90 ? 7.125 12.452 -7.515 1.00 91.19 90 GLY A O 1
ATOM 688 N N . ASN A 1 91 ? 7.782 12.471 -5.360 1.00 92.00 91 ASN A N 1
ATOM 689 C CA . ASN A 1 91 ? 9.229 12.503 -5.591 1.00 92.00 91 ASN A CA 1
ATOM 690 C C . ASN A 1 91 ? 9.857 11.100 -5.674 1.00 92.00 91 ASN A C 1
ATOM 692 O O . ASN A 1 91 ? 10.934 10.963 -6.241 1.00 92.00 91 ASN A O 1
ATOM 696 N N . ILE A 1 92 ? 9.200 10.073 -5.124 1.00 93.50 92 ILE A N 1
ATOM 697 C CA . ILE A 1 92 ? 9.620 8.663 -5.175 1.00 93.50 92 ILE A CA 1
ATOM 698 C C . ILE A 1 92 ? 8.376 7.813 -5.494 1.00 93.50 92 ILE A C 1
ATOM 700 O O . ILE A 1 92 ? 7.308 8.122 -4.951 1.00 93.50 92 ILE A O 1
ATOM 704 N N . PRO A 1 93 ? 8.479 6.766 -6.341 1.00 96.69 93 PRO A N 1
ATOM 705 C CA . PRO A 1 93 ? 7.349 5.895 -6.657 1.00 96.69 93 PRO A CA 1
ATOM 706 C C . PRO A 1 93 ? 6.661 5.372 -5.393 1.00 96.69 93 PRO A C 1
ATOM 708 O O . PRO A 1 93 ? 7.315 4.779 -4.537 1.00 96.69 93 PRO A O 1
ATOM 711 N N . LEU A 1 94 ? 5.344 5.585 -5.276 1.00 96.50 94 LEU A N 1
ATOM 712 C CA . LEU A 1 94 ? 4.528 5.073 -4.165 1.00 96.50 94 LEU A CA 1
ATOM 713 C C . LEU A 1 94 ? 4.986 5.504 -2.756 1.00 96.50 94 LEU A C 1
ATOM 715 O O . LEU A 1 94 ? 4.641 4.846 -1.777 1.00 96.50 94 LEU A O 1
ATOM 719 N N . VAL A 1 95 ? 5.695 6.629 -2.604 1.00 95.44 95 VAL A N 1
ATOM 720 C CA . VAL A 1 95 ? 6.143 7.108 -1.278 1.00 95.44 95 VAL A CA 1
ATOM 721 C C . VAL A 1 95 ? 4.990 7.320 -0.287 1.00 95.44 95 VAL A C 1
ATOM 723 O O . VAL A 1 95 ? 5.139 7.066 0.904 1.00 95.44 95 VAL A O 1
ATOM 726 N N . GLY A 1 96 ? 3.807 7.701 -0.781 1.00 96.06 96 GLY A N 1
ATOM 727 C CA . GLY A 1 96 ? 2.590 7.847 0.026 1.00 96.06 96 GLY A CA 1
ATOM 728 C C . GLY A 1 96 ? 1.931 6.527 0.452 1.00 96.06 96 GLY A C 1
ATOM 729 O O . GLY A 1 96 ? 0.908 6.556 1.136 1.00 96.06 96 GLY A O 1
ATOM 730 N N . PHE A 1 97 ? 2.470 5.367 0.058 1.00 98.06 97 PHE A N 1
ATOM 731 C CA . PHE A 1 97 ? 1.890 4.066 0.400 1.00 98.06 97 PHE A CA 1
ATOM 732 C C . PHE A 1 97 ? 1.834 3.833 1.912 1.00 98.06 97 PHE A C 1
ATOM 734 O O . PHE A 1 97 ? 0.827 3.343 2.417 1.00 98.06 97 PHE A O 1
ATOM 741 N N . HIS A 1 98 ? 2.886 4.201 2.646 1.00 97.81 98 HIS A N 1
ATOM 742 C CA . HIS A 1 98 ? 2.929 3.983 4.091 1.00 97.81 98 HIS A CA 1
ATOM 743 C C . HIS A 1 98 ? 1.850 4.794 4.829 1.00 97.81 98 HIS A C 1
ATOM 745 O O . HIS A 1 98 ? 1.227 4.285 5.760 1.00 97.81 98 HIS A O 1
ATOM 751 N N . ASP A 1 99 ? 1.554 6.015 4.373 1.00 97.94 99 ASP A N 1
ATOM 752 C CA . ASP A 1 99 ? 0.464 6.821 4.930 1.00 97.94 99 ASP A CA 1
ATOM 753 C C . ASP A 1 99 ? -0.900 6.172 4.657 1.00 97.94 99 ASP A C 1
ATOM 755 O O . ASP A 1 99 ? -1.733 6.069 5.560 1.00 97.94 99 ASP A O 1
ATOM 759 N N . LEU A 1 100 ? -1.116 5.667 3.434 1.00 98.44 100 LEU A N 1
ATOM 760 C CA . LEU A 1 100 ? -2.313 4.895 3.079 1.00 98.44 100 LEU A CA 1
ATOM 761 C C . LEU A 1 100 ? -2.465 3.661 3.977 1.00 98.44 100 LEU A C 1
ATOM 763 O O . LEU A 1 100 ? -3.544 3.435 4.529 1.00 98.44 100 LEU A O 1
ATOM 767 N N . LEU A 1 101 ? -1.389 2.888 4.146 1.00 98.56 101 LEU A N 1
ATOM 768 C CA . LEU A 1 101 ? -1.354 1.689 4.983 1.00 98.56 101 LEU A CA 1
ATOM 769 C C . LEU A 1 101 ? -1.743 2.024 6.426 1.00 98.56 101 LEU A C 1
ATOM 771 O O . LEU A 1 101 ? -2.655 1.406 6.977 1.00 98.56 101 LEU A O 1
ATOM 775 N N . CYS A 1 102 ? -1.100 3.037 7.010 1.00 98.19 102 CYS A N 1
ATOM 776 C CA . CYS A 1 102 ? -1.352 3.476 8.380 1.00 98.19 102 CYS A CA 1
ATOM 777 C C . CYS A 1 102 ? -2.804 3.916 8.587 1.00 98.19 102 CYS A C 1
ATOM 779 O O . CYS A 1 102 ? -3.452 3.484 9.543 1.00 98.19 102 CYS A O 1
ATOM 781 N N . VAL A 1 103 ? -3.346 4.749 7.693 1.00 98.44 103 VAL A N 1
ATOM 782 C CA . VAL A 1 103 ? -4.728 5.244 7.806 1.00 98.44 103 VAL A CA 1
ATOM 783 C C . VAL A 1 103 ? -5.736 4.098 7.729 1.00 98.44 103 VAL A C 1
ATOM 785 O O . VAL A 1 103 ? -6.686 4.048 8.513 1.00 98.44 103 VAL A O 1
ATOM 788 N N . LEU A 1 104 ? -5.536 3.156 6.811 1.00 98.19 104 LEU A N 1
ATOM 789 C CA . LEU A 1 104 ? -6.476 2.055 6.632 1.00 98.19 104 LEU A CA 1
ATOM 790 C C . LEU A 1 104 ? -6.359 1.015 7.753 1.00 98.19 104 LEU A C 1
ATOM 792 O O . LEU A 1 104 ? -7.385 0.619 8.308 1.00 98.19 104 LEU A O 1
ATOM 796 N N . LEU A 1 105 ? -5.149 0.610 8.154 1.00 98.12 105 LEU A N 1
ATOM 797 C CA . LEU A 1 105 ? -4.965 -0.364 9.240 1.00 98.12 105 LEU A CA 1
ATOM 798 C C . LEU A 1 105 ? -5.430 0.164 10.600 1.00 98.12 105 LEU A C 1
ATOM 800 O O . LEU A 1 105 ? -6.068 -0.591 11.336 1.00 98.12 105 LEU A O 1
ATOM 804 N N . SER A 1 106 ? -5.236 1.458 10.878 1.00 97.75 106 SER A N 1
ATOM 805 C CA . SER A 1 106 ? -5.769 2.126 12.082 1.00 97.75 106 SER A CA 1
ATOM 806 C C . SER A 1 106 ? -7.295 2.270 12.096 1.00 97.75 106 SER A C 1
ATOM 808 O O . SER A 1 106 ? -7.868 2.845 13.017 1.00 97.75 106 SER A O 1
ATOM 810 N N . GLY A 1 107 ? -7.991 1.766 11.074 1.00 97.31 107 GLY A N 1
ATOM 811 C CA . GLY A 1 107 ? -9.444 1.795 11.041 1.00 97.31 107 GLY A CA 1
ATOM 812 C C . GLY A 1 107 ? -9.997 3.194 10.779 1.00 97.31 107 GLY A C 1
ATOM 813 O O . GLY A 1 107 ? -11.130 3.479 11.175 1.00 97.31 107 GLY A O 1
ATOM 814 N N . HIS A 1 108 ? -9.272 4.045 10.051 1.00 98.00 108 HIS A N 1
ATOM 815 C CA . HIS A 1 108 ? -9.740 5.343 9.558 1.00 98.00 108 HIS A CA 1
ATOM 816 C C . HIS A 1 108 ? -10.094 5.318 8.059 1.00 98.00 108 HIS A C 1
ATOM 818 O O . HIS A 1 108 ? -10.049 4.279 7.400 1.00 98.00 108 HIS A O 1
ATOM 824 N N . THR A 1 109 ? -10.590 6.440 7.545 1.00 98.38 109 THR A N 1
ATOM 825 C CA . THR A 1 109 ? -10.920 6.635 6.126 1.00 98.38 109 THR A CA 1
ATOM 826 C C . THR A 1 109 ? -9.886 7.567 5.518 1.00 98.38 109 THR A C 1
ATOM 828 O O . THR A 1 109 ? -9.687 8.672 6.023 1.00 98.38 109 THR A O 1
ATOM 831 N N . LEU A 1 110 ? -9.239 7.132 4.446 1.00 98.50 110 LEU A N 1
ATOM 832 C CA . LEU A 1 110 ? -8.264 7.920 3.708 1.00 98.50 110 LEU A CA 1
ATOM 833 C C . LEU A 1 110 ? -8.974 8.956 2.836 1.00 98.50 110 LEU A C 1
ATOM 835 O O . LEU A 1 110 ? -9.981 8.661 2.209 1.00 98.50 110 LEU A O 1
ATOM 839 N N . LEU A 1 111 ? -8.435 10.172 2.799 1.00 98.00 111 LEU A N 1
ATOM 840 C CA . LEU A 1 111 ? -8.730 11.179 1.785 1.00 98.00 111 LEU A CA 1
ATOM 841 C C . LEU A 1 111 ? -7.406 11.633 1.178 1.00 98.00 111 LEU A C 1
ATOM 843 O O . LEU A 1 111 ? -6.721 12.497 1.727 1.00 98.00 111 LEU A O 1
ATOM 847 N N . ALA A 1 112 ? -7.025 11.027 0.059 1.00 97.06 112 ALA A N 1
ATOM 848 C CA . ALA A 1 112 ? -5.732 11.283 -0.556 1.00 97.06 112 ALA A CA 1
ATOM 849 C C . ALA A 1 112 ? -5.808 12.396 -1.611 1.00 97.06 112 ALA A C 1
ATOM 851 O O . ALA A 1 112 ? -6.594 12.333 -2.558 1.00 97.06 112 ALA A O 1
ATOM 852 N N . LYS A 1 113 ? -4.924 13.387 -1.496 1.00 97.06 113 LYS A N 1
ATOM 853 C CA . LYS A 1 113 ? -4.558 14.281 -2.596 1.00 97.06 113 LYS A CA 1
ATOM 854 C C . LYS A 1 113 ? -3.263 13.765 -3.212 1.00 97.06 113 LYS A C 1
ATOM 856 O O . LYS A 1 113 ? -2.209 13.856 -2.588 1.00 97.06 113 LYS A O 1
ATOM 861 N N . LEU A 1 114 ? -3.353 13.240 -4.431 1.00 96.31 114 LEU A N 1
ATOM 862 C CA . LEU A 1 114 ? -2.193 12.740 -5.168 1.00 96.31 114 LEU A CA 1
ATOM 863 C C . LEU A 1 114 ? -1.351 13.896 -5.718 1.00 96.31 114 LEU A C 1
ATOM 865 O O . LEU A 1 114 ? -1.895 14.922 -6.140 1.00 96.31 114 LEU A O 1
ATOM 869 N N . ALA A 1 115 ? -0.034 13.708 -5.758 1.00 94.56 115 ALA A N 1
ATOM 870 C CA . ALA A 1 115 ? 0.850 14.584 -6.510 1.00 94.56 115 ALA A CA 1
ATOM 871 C C . ALA A 1 115 ? 0.514 14.519 -8.007 1.00 94.56 115 ALA A C 1
ATOM 873 O O . ALA A 1 115 ? 0.251 13.450 -8.557 1.00 94.56 115 ALA A O 1
ATOM 874 N N . SER A 1 116 ? 0.586 15.657 -8.697 1.00 93.38 116 SER A N 1
ATOM 875 C CA . SER A 1 116 ? 0.435 15.697 -10.158 1.00 93.38 116 SER A CA 1
ATOM 876 C C . SER A 1 116 ? 1.547 14.938 -10.889 1.00 93.38 116 SER A C 1
ATOM 878 O O . SER A 1 116 ? 1.346 14.532 -12.029 1.00 93.38 116 SER A O 1
ATOM 880 N N . THR A 1 117 ? 2.692 14.737 -10.230 1.00 91.38 117 THR A N 1
ATOM 881 C CA . THR A 1 117 ? 3.841 13.969 -10.726 1.00 91.38 117 THR A CA 1
ATOM 882 C C . THR A 1 117 ? 3.732 12.467 -10.456 1.00 91.38 117 THR A C 1
ATOM 884 O O . THR A 1 117 ? 4.47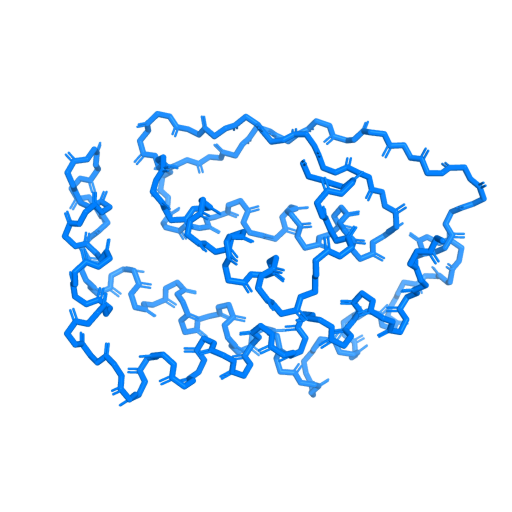3 11.705 -11.060 1.00 91.38 117 THR A O 1
ATOM 887 N N . ASP A 1 118 ? 2.802 12.020 -9.603 1.00 92.12 118 ASP A N 1
ATOM 888 C CA . ASP A 1 118 ? 2.498 10.593 -9.410 1.00 92.12 118 ASP A CA 1
ATOM 889 C C . ASP A 1 118 ? 0.982 10.308 -9.423 1.00 92.12 118 ASP A C 1
ATOM 891 O O . ASP A 1 118 ? 0.377 9.928 -8.415 1.00 92.12 118 ASP A O 1
ATOM 895 N N . PRO A 1 119 ? 0.314 10.508 -10.570 1.00 93.38 119 PRO A N 1
ATOM 896 C CA . PRO A 1 119 ? -1.110 10.241 -10.689 1.00 93.38 119 PRO A CA 1
ATOM 897 C C . PRO A 1 119 ? -1.417 8.765 -10.989 1.00 93.38 119 PRO A C 1
ATOM 899 O O . PRO A 1 119 ? -2.592 8.384 -10.978 1.00 93.38 119 PRO A O 1
ATOM 902 N N . VAL A 1 120 ? -0.410 7.954 -11.335 1.00 96.81 120 VAL A N 1
ATOM 903 C CA . VAL A 1 120 ? -0.595 6.608 -11.902 1.00 96.81 120 VAL A CA 1
ATOM 904 C C . VAL A 1 120 ? -0.459 5.529 -10.837 1.00 96.81 120 VAL A C 1
ATOM 906 O O . VAL A 1 120 ? -1.392 4.741 -10.665 1.00 96.81 120 VAL A O 1
ATOM 909 N N . LEU A 1 121 ? 0.664 5.487 -10.114 1.00 97.94 121 LEU A N 1
ATOM 910 C CA . LEU A 1 121 ? 0.985 4.341 -9.263 1.00 97.94 121 LEU A CA 1
ATOM 911 C C . LEU A 1 121 ? 0.027 4.206 -8.068 1.00 97.94 121 LEU A C 1
ATOM 913 O O . LEU A 1 121 ? -0.489 3.103 -7.872 1.00 97.94 121 LEU A O 1
ATOM 917 N N . PRO A 1 122 ? -0.317 5.277 -7.317 1.00 97.50 122 PRO A N 1
ATOM 918 C CA . PRO A 1 122 ? -1.249 5.164 -6.199 1.00 97.50 122 PRO A CA 1
ATOM 919 C C . PRO A 1 122 ? -2.635 4.696 -6.644 1.00 97.50 122 PRO A C 1
ATOM 921 O O . PRO A 1 122 ? -3.268 3.900 -5.956 1.00 97.50 122 PRO A O 1
ATOM 924 N N . ARG A 1 123 ? -3.106 5.140 -7.819 1.00 97.44 123 ARG A N 1
ATOM 925 C CA . ARG A 1 123 ? -4.409 4.719 -8.363 1.00 97.44 123 ARG A CA 1
ATOM 926 C C . ARG A 1 123 ? -4.410 3.254 -8.767 1.00 97.44 123 ARG A C 1
ATOM 928 O O . ARG A 1 123 ? -5.376 2.550 -8.481 1.00 97.44 123 ARG A O 1
ATOM 935 N N . TRP A 1 124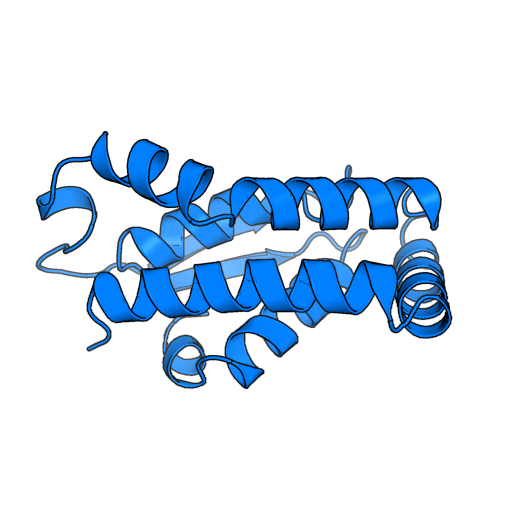 ? -3.344 2.803 -9.423 1.00 98.38 124 TRP A N 1
ATOM 936 C CA . TRP A 1 124 ? -3.188 1.396 -9.768 1.00 98.38 124 TRP A CA 1
ATOM 937 C C . TRP A 1 124 ? -3.168 0.529 -8.504 1.00 98.38 124 TRP A C 1
ATOM 939 O O . TRP A 1 124 ? -3.960 -0.401 -8.396 1.00 98.38 124 TRP A O 1
ATOM 949 N N . LEU A 1 125 ? -2.372 0.900 -7.498 1.00 98.50 125 LEU A N 1
ATOM 950 C CA . LEU A 1 125 ? -2.262 0.137 -6.254 1.00 98.50 125 LEU A CA 1
ATOM 951 C C . LEU A 1 125 ? -3.586 0.091 -5.473 1.00 98.50 125 LEU A C 1
ATOM 953 O O . LEU A 1 125 ? -3.963 -0.960 -4.958 1.00 98.50 125 LEU A O 1
ATOM 957 N N . VAL A 1 126 ? -4.326 1.204 -5.416 1.00 98.06 126 VAL A N 1
ATOM 958 C CA . VAL A 1 126 ? -5.678 1.224 -4.832 1.00 98.06 126 VAL A CA 1
ATOM 959 C C . VAL A 1 126 ? -6.631 0.331 -5.625 1.00 98.06 126 VAL A C 1
ATOM 961 O O . VAL A 1 126 ? -7.438 -0.365 -5.021 1.00 98.06 126 VAL A O 1
ATOM 964 N N . THR A 1 127 ? -6.529 0.295 -6.955 1.00 98.50 127 THR A N 1
ATOM 965 C CA . THR A 1 127 ? -7.352 -0.600 -7.785 1.0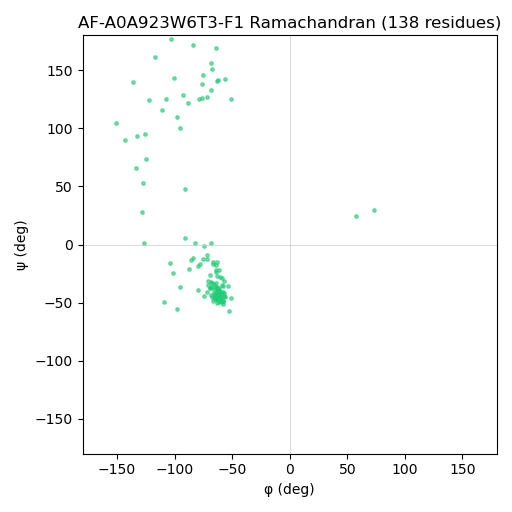0 98.50 127 THR A CA 1
ATOM 966 C C . THR A 1 127 ? -7.074 -2.069 -7.462 1.00 98.50 127 THR A C 1
ATOM 968 O O . THR A 1 127 ? -8.019 -2.833 -7.280 1.00 98.50 127 THR A O 1
ATOM 971 N N . GLU A 1 128 ? -5.804 -2.456 -7.307 1.00 98.69 128 GLU A N 1
ATOM 972 C CA . GLU A 1 128 ? -5.428 -3.811 -6.874 1.00 98.69 128 GLU A CA 1
ATOM 973 C C . GLU A 1 128 ? -5.979 -4.130 -5.473 1.00 98.69 128 GLU A C 1
ATOM 975 O O . GLU A 1 128 ? -6.554 -5.197 -5.257 1.00 98.69 128 GLU A O 1
ATOM 980 N N . LEU A 1 129 ? -5.877 -3.191 -4.523 1.00 98.69 129 LEU A N 1
ATOM 981 C CA . LEU A 1 129 ? -6.433 -3.366 -3.178 1.00 98.69 129 LEU A CA 1
ATOM 982 C C . LEU A 1 129 ? -7.960 -3.542 -3.202 1.00 98.69 129 LEU A C 1
ATOM 984 O O . LEU A 1 129 ? -8.480 -4.431 -2.532 1.00 98.69 129 LEU A O 1
ATOM 988 N N . LEU A 1 130 ? -8.674 -2.732 -3.988 1.00 98.44 130 LEU A N 1
ATOM 989 C CA . LEU A 1 130 ? -10.130 -2.815 -4.128 1.00 98.44 130 LEU A CA 1
ATOM 990 C C . LEU A 1 130 ? -10.580 -4.104 -4.822 1.00 98.44 130 LEU A C 1
ATOM 992 O O . LEU A 1 130 ? -11.631 -4.639 -4.479 1.00 98.44 130 LEU A O 1
ATOM 996 N N . ALA A 1 131 ? -9.793 -4.626 -5.765 1.00 98.50 131 ALA A N 1
ATOM 997 C CA . ALA A 1 131 ? -10.063 -5.923 -6.381 1.00 98.50 131 ALA A CA 1
ATOM 998 C C . ALA A 1 131 ? -9.935 -7.076 -5.369 1.00 98.50 131 ALA A C 1
ATOM 1000 O O . ALA A 1 131 ? -10.672 -8.060 -5.445 1.00 98.50 131 ALA A O 1
ATOM 1001 N N . LEU A 1 132 ? -9.018 -6.957 -4.404 1.00 98.31 132 LEU A N 1
ATOM 1002 C CA . LEU A 1 132 ? -8.822 -7.949 -3.347 1.00 98.31 132 LEU A CA 1
ATOM 1003 C C . LEU A 1 132 ? -9.853 -7.822 -2.220 1.00 98.31 132 LEU A C 1
ATOM 1005 O O . LEU A 1 132 ? -10.307 -8.845 -1.700 1.00 98.31 132 LEU A O 1
ATOM 1009 N N . GLU A 1 133 ? -10.205 -6.594 -1.843 1.00 97.94 133 GLU A N 1
ATOM 1010 C CA . GLU A 1 133 ? -11.141 -6.274 -0.766 1.00 97.94 133 GLU A CA 1
ATOM 1011 C C . GLU A 1 133 ? -11.998 -5.040 -1.123 1.00 97.94 133 GLU A C 1
ATOM 1013 O O . GLU A 1 133 ? -11.633 -3.897 -0.813 1.00 97.94 133 GLU A O 1
ATOM 1018 N N . PRO A 1 134 ? -13.165 -5.250 -1.761 1.00 97.62 134 PRO A N 1
ATOM 1019 C CA . PRO A 1 134 ? -14.037 -4.167 -2.213 1.00 97.62 134 PRO A CA 1
ATOM 1020 C C . PRO A 1 134 ? -14.576 -3.274 -1.091 1.00 97.62 134 PRO A C 1
ATOM 1022 O O . PRO A 1 134 ? -14.947 -2.127 -1.350 1.00 97.62 134 PRO A O 1
ATOM 1025 N N . ALA A 1 135 ? -14.618 -3.748 0.162 1.00 96.75 135 ALA A N 1
ATOM 1026 C CA . ALA A 1 135 ? -15.128 -2.952 1.277 1.00 96.75 135 ALA A CA 1
ATOM 1027 C C . ALA A 1 135 ? -14.284 -1.691 1.560 1.00 96.75 135 ALA A C 1
ATOM 1029 O O . ALA A 1 135 ? -14.789 -0.739 2.167 1.00 96.75 135 ALA A O 1
ATOM 1030 N N . PHE A 1 136 ? -13.039 -1.623 1.067 1.00 97.62 136 PHE A N 1
ATOM 1031 C CA . PHE A 1 136 ? -12.232 -0.402 1.120 1.00 97.62 136 PHE A CA 1
ATOM 1032 C C . PHE A 1 136 ? -12.771 0.742 0.250 1.00 97.62 136 PHE A C 1
ATOM 1034 O O . PHE A 1 136 ? -12.393 1.885 0.493 1.00 97.62 136 PHE A O 1
ATOM 1041 N N . ALA A 1 137 ? -13.696 0.497 -0.688 1.00 97.00 137 ALA A N 1
ATOM 1042 C CA .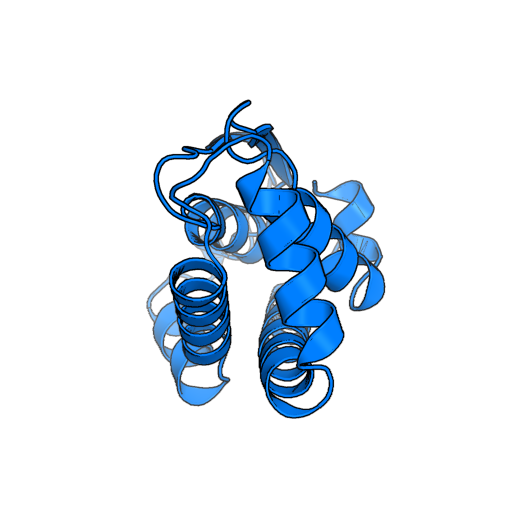 ALA A 1 137 ? -14.292 1.554 -1.514 1.00 97.00 137 ALA A CA 1
ATOM 1043 C C . ALA A 1 137 ? -15.040 2.611 -0.682 1.00 97.00 137 ALA A C 1
ATOM 1045 O O . ALA A 1 137 ? -15.112 3.772 -1.063 1.00 97.00 137 ALA A O 1
ATOM 1046 N N . ALA A 1 138 ? -15.568 2.233 0.487 1.00 95.62 138 ALA A N 1
ATOM 1047 C CA . ALA A 1 138 ? -16.191 3.171 1.424 1.00 95.62 138 ALA A CA 1
ATOM 1048 C C . ALA A 1 138 ? -15.169 3.913 2.315 1.00 95.62 138 ALA A C 1
ATOM 1050 O O . ALA A 1 138 ? -15.557 4.671 3.210 1.00 95.62 138 ALA A O 1
ATOM 1051 N N . ARG A 1 139 ? -13.868 3.650 2.136 1.00 95.19 139 ARG A N 1
ATOM 1052 C CA . ARG A 1 139 ? -12.783 4.065 3.036 1.00 95.19 139 ARG A CA 1
ATOM 1053 C C . ARG A 1 139 ? -11.645 4.829 2.351 1.00 95.19 139 ARG A C 1
ATOM 1055 O O . ARG A 1 139 ? -10.697 5.173 3.058 1.00 95.19 139 ARG A O 1
ATOM 1062 N N . ILE A 1 140 ? -11.716 5.081 1.045 1.00 93.44 140 ILE A N 1
ATOM 1063 C CA . ILE A 1 140 ? -10.683 5.756 0.239 1.00 93.44 140 ILE A CA 1
ATOM 1064 C C . ILE A 1 140 ? -11.348 6.778 -0.683 1.00 93.44 140 ILE A C 1
ATOM 1066 O O . ILE A 1 140 ? -12.450 6.466 -1.183 1.00 93.44 140 ILE A O 1
#

pLDDT: mean 96.48, std 3.38, range [69.0, 98.88]